Protein AF-A0A3B9YWA9-F1 (afdb_monomer_lite)

Radius of gyration: 19.76 Å; chains: 1; bounding box: 53×54×50 Å

pLDDT: mean 90.51, std 12.27, range [41.5, 98.56]

Foldseek 3Di:
DDQWPVRFDFAQDCFDKDFDADPVRHTPDIDGDHHRWGAPDDPPDDDDPPDDGTDDDPFWDFDFFQFWAWKAWFLADYPQQWDWDQDPVVRDIWIFGAPNCVPPVRVPGFTKIFGAHPVRHFDADPVRHTSIGTDDGGWTAPDDHGDTIGGSDTGTIHGDPVNVVVVPPPDDDDDD

Sequence (176 aa):
IVRDSTGALRVMGRNAQVLIVDANGQERASFKLPFGGALKYDEGEAVKRGERLVEWDPYTLPILTEKAGMVRFEGLVEGVSLKEVTDEATGISSKTVVDWRANPRGTDLRPAISLTDDKGATLKFANKQDARYLLPVDAILSVEEGQQVREGDILARIPTEGAKTRDITGGLPRVA

Secondary structure (DSSP, 8-state):
-EE-TTS-EE---TT-EEEEE-TTS-EEEEEEPPTT-EESS-TT----TT---EE--TTEEEEE-SS-EEEEEES--BTTTEEEEE-TTT--EEEEE--GGGSTTTTT---EEEEE-TTSPBPB-TTS-BSEEE--TTPEE-S-TT-EE-TT-EEEEEEPHHHHHTTSSS-PPPP-

Structure (mmCIF, N/CA/C/O backbone):
data_AF-A0A3B9YWA9-F1
#
_entry.id   AF-A0A3B9YWA9-F1
#
loop_
_atom_site.group_PDB
_atom_site.id
_atom_site.type_symbol
_atom_site.label_atom_id
_atom_site.label_alt_id
_atom_site.label_comp_id
_atom_site.label_asym_id
_atom_site.label_entity_id
_atom_site.label_seq_id
_atom_site.pdbx_PDB_ins_code
_atom_site.Cartn_x
_atom_site.Cartn_y
_atom_site.Cartn_z
_atom_site.occupancy
_atom_site.B_iso_or_equiv
_atom_site.auth_seq_id
_atom_site.auth_comp_id
_atom_site.auth_asym_id
_atom_site.auth_atom_id
_atom_site.pdbx_PDB_model_num
ATOM 1 N N . ILE A 1 1 ? -9.185 7.788 7.311 1.00 90.94 1 ILE A N 1
ATOM 2 C CA . ILE A 1 1 ? -9.616 6.388 7.081 1.00 90.94 1 ILE A CA 1
ATOM 3 C C . ILE A 1 1 ? -10.478 6.415 5.832 1.00 90.94 1 ILE A C 1
ATOM 5 O O . ILE A 1 1 ? -11.205 7.387 5.670 1.00 90.94 1 ILE A O 1
ATOM 9 N N . VAL A 1 2 ? -10.342 5.443 4.936 1.00 94.62 2 VAL A N 1
ATOM 10 C CA . VAL A 1 2 ? -11.113 5.369 3.678 1.00 94.62 2 VAL A CA 1
ATOM 11 C C . VAL A 1 2 ? -11.618 3.945 3.473 1.00 94.62 2 VAL A C 1
ATOM 13 O O . VAL A 1 2 ? -11.062 3.030 4.074 1.00 94.62 2 VAL A O 1
ATOM 16 N N . ARG A 1 3 ? -12.655 3.738 2.658 1.00 95.06 3 ARG A N 1
ATOM 17 C CA . ARG A 1 3 ? -13.085 2.389 2.264 1.00 95.06 3 ARG A CA 1
ATOM 18 C C . ARG A 1 3 ? -12.407 1.996 0.963 1.00 95.06 3 ARG A C 1
ATOM 20 O O . ARG A 1 3 ? -12.561 2.704 -0.027 1.00 95.06 3 ARG A O 1
ATOM 27 N N . ASP A 1 4 ? -11.697 0.876 0.995 1.00 94.00 4 ASP A N 1
ATOM 28 C CA . ASP A 1 4 ? -11.053 0.315 -0.189 1.00 94.00 4 ASP A CA 1
ATOM 29 C C . ASP A 1 4 ? -12.073 -0.345 -1.140 1.00 94.00 4 ASP A C 1
ATOM 31 O O . ASP A 1 4 ? -13.279 -0.392 -0.867 1.00 94.00 4 ASP A O 1
ATOM 35 N N . SER A 1 5 ? -11.603 -0.861 -2.275 1.00 93.75 5 SER A N 1
ATOM 36 C CA . SER A 1 5 ? -12.448 -1.541 -3.270 1.00 93.75 5 SER A CA 1
ATOM 37 C C . SER A 1 5 ? -13.155 -2.795 -2.740 1.00 93.75 5 SER A C 1
ATOM 39 O O . SER A 1 5 ? -14.201 -3.169 -3.271 1.00 93.75 5 SER A O 1
ATOM 41 N N . THR A 1 6 ? -12.642 -3.405 -1.668 1.00 91.88 6 THR A N 1
ATOM 42 C CA . THR A 1 6 ? -13.247 -4.562 -0.987 1.00 91.88 6 THR A CA 1
ATOM 43 C C . THR A 1 6 ? -14.270 -4.160 0.081 1.00 91.88 6 THR A C 1
ATOM 45 O O . THR A 1 6 ? -14.954 -5.015 0.640 1.00 91.88 6 THR A O 1
ATOM 48 N N . GLY A 1 7 ? -14.397 -2.858 0.363 1.00 91.81 7 GLY A N 1
ATOM 49 C CA . GLY A 1 7 ? -15.274 -2.299 1.391 1.00 91.81 7 GLY A CA 1
ATOM 50 C C . GLY A 1 7 ? -14.642 -2.208 2.785 1.00 91.81 7 GLY A C 1
ATOM 51 O O . GLY A 1 7 ? -15.303 -1.730 3.715 1.00 91.81 7 GLY A O 1
ATOM 52 N N . ALA A 1 8 ? -13.378 -2.616 2.942 1.00 92.56 8 ALA A N 1
ATOM 53 C CA . ALA A 1 8 ? -12.666 -2.572 4.214 1.00 92.56 8 ALA A CA 1
ATOM 54 C C . ALA A 1 8 ? -12.226 -1.142 4.561 1.00 92.56 8 ALA A C 1
ATOM 56 O O . ALA A 1 8 ? -11.769 -0.385 3.703 1.00 92.56 8 ALA A O 1
ATOM 57 N N . LEU A 1 9 ? -12.325 -0.773 5.842 1.00 95.31 9 LEU A N 1
ATOM 58 C CA . LEU A 1 9 ? -11.881 0.529 6.343 1.00 95.31 9 LEU A CA 1
ATOM 59 C C . LEU A 1 9 ? -10.358 0.544 6.498 1.00 95.31 9 LEU A C 1
ATOM 61 O O . LEU A 1 9 ? -9.807 -0.083 7.398 1.00 95.31 9 LEU A O 1
ATOM 65 N N . ARG A 1 10 ? -9.663 1.285 5.637 1.00 96.31 10 ARG A N 1
ATOM 66 C CA . ARG A 1 10 ? -8.203 1.387 5.614 1.00 96.31 10 ARG A CA 1
ATOM 67 C C . ARG A 1 10 ? -7.691 2.616 6.340 1.00 96.31 10 ARG A C 1
ATOM 69 O O . ARG A 1 10 ? -8.118 3.757 6.117 1.00 96.31 10 ARG A O 1
ATOM 76 N N . VAL A 1 11 ? -6.709 2.381 7.201 1.00 96.12 11 VAL A N 1
ATOM 77 C CA . VAL A 1 11 ? -6.004 3.424 7.942 1.00 96.12 11 VAL A CA 1
ATOM 78 C C . VAL A 1 11 ? -4.955 4.083 7.042 1.00 96.12 11 VAL A C 1
ATOM 80 O O . VAL A 1 11 ? -3.859 3.568 6.860 1.00 96.12 11 VAL A O 1
ATOM 83 N N . MET A 1 12 ? -5.282 5.258 6.504 1.00 94.56 12 MET A N 1
ATOM 84 C CA . MET A 1 12 ? -4.374 6.051 5.653 1.00 94.56 12 MET A CA 1
ATOM 85 C C . MET A 1 12 ? -3.454 6.996 6.444 1.00 94.56 12 MET A C 1
ATOM 87 O O . MET A 1 12 ? -2.495 7.540 5.909 1.00 94.56 12 MET A O 1
ATOM 91 N N . GLY A 1 13 ? -3.740 7.228 7.728 1.00 91.50 13 GLY A N 1
ATOM 92 C CA . GLY A 1 13 ? -2.955 8.129 8.574 1.00 91.50 13 GLY A CA 1
ATOM 93 C C . GLY A 1 13 ? -1.840 7.391 9.311 1.00 91.50 13 GLY A C 1
ATOM 94 O O . GLY A 1 13 ? -2.089 6.351 9.910 1.00 91.50 13 GLY A O 1
ATOM 95 N N . ARG A 1 14 ? -0.625 7.953 9.338 1.00 87.19 14 ARG A N 1
ATOM 96 C CA . ARG A 1 14 ? 0.518 7.366 10.073 1.00 87.19 14 ARG A CA 1
ATOM 97 C C . ARG A 1 14 ? 0.440 7.531 11.596 1.00 87.19 14 ARG A C 1
ATOM 99 O O . ARG A 1 14 ? 1.094 6.788 12.314 1.00 87.19 14 ARG A O 1
ATOM 106 N N . ASN A 1 15 ? -0.365 8.481 12.072 1.00 90.56 15 ASN A N 1
ATOM 107 C CA . ASN A 1 15 ? -0.565 8.784 13.494 1.00 90.56 15 ASN A CA 1
ATOM 108 C C . ASN A 1 15 ? -2.032 8.599 13.917 1.00 90.56 15 ASN A C 1
ATOM 110 O O . ASN A 1 15 ? -2.508 9.277 14.824 1.00 90.56 15 ASN A O 1
ATOM 114 N N . ALA A 1 16 ? -2.775 7.740 13.216 1.00 92.88 16 ALA A N 1
ATOM 115 C CA . ALA A 1 16 ? -4.165 7.474 13.556 1.00 92.88 16 ALA A CA 1
ATOM 116 C C . ALA A 1 16 ? -4.263 6.71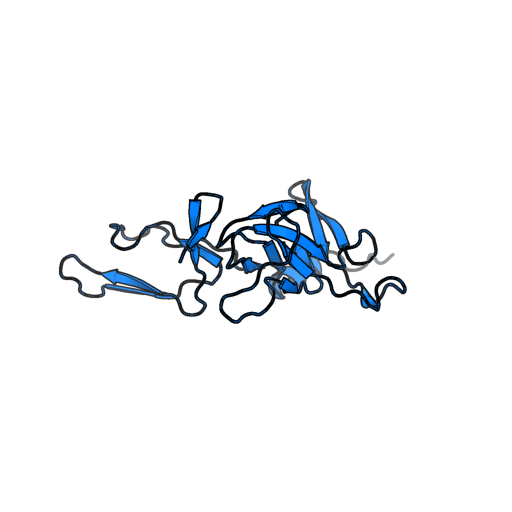0 14.887 1.00 92.88 16 ALA A C 1
ATOM 118 O O . ALA A 1 16 ? -3.392 5.906 15.225 1.00 92.88 16 ALA A O 1
ATOM 119 N N . GLN A 1 17 ? -5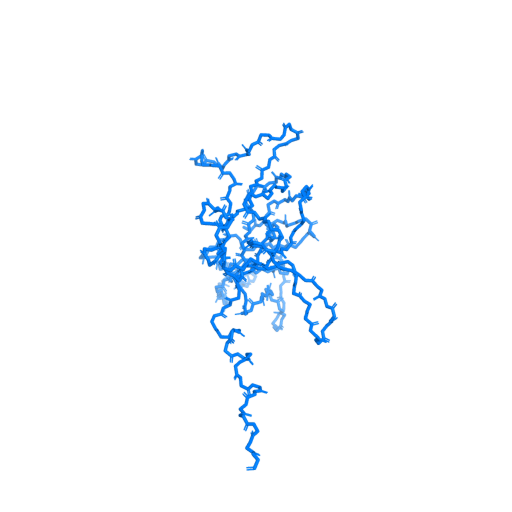.339 6.948 15.629 1.00 93.75 17 GLN A N 1
ATOM 120 C CA . GLN A 1 17 ? -5.649 6.252 16.874 1.00 93.75 17 GLN A CA 1
ATOM 121 C C . GLN A 1 17 ? -7.147 5.969 16.947 1.00 93.75 17 GLN A C 1
ATOM 123 O O . GLN A 1 17 ? -7.937 6.704 16.356 1.00 93.75 17 GLN A O 1
ATOM 128 N N . VAL A 1 18 ? -7.518 4.918 17.670 1.00 93.44 18 VAL A N 1
ATOM 129 C CA . VAL A 1 18 ? -8.902 4.629 18.049 1.00 93.44 18 VAL A CA 1
ATOM 130 C C . VAL A 1 18 ? -9.057 4.891 19.539 1.00 93.44 18 VAL A C 1
ATOM 132 O O . VAL A 1 18 ? -8.225 4.448 20.333 1.00 93.44 18 VAL A O 1
ATOM 135 N N . LEU A 1 19 ? -10.112 5.615 19.906 1.00 94.69 19 LEU A N 1
ATOM 136 C CA . LEU A 1 19 ? -10.497 5.839 21.292 1.00 94.69 19 LEU A CA 1
ATOM 137 C C . LEU A 1 19 ? -11.734 5.001 21.587 1.00 94.69 19 LEU A C 1
ATOM 139 O O . LEU A 1 19 ? -12.694 5.003 20.823 1.00 94.69 19 LEU A O 1
ATOM 143 N N . ILE A 1 20 ? -11.713 4.298 22.712 1.00 94.31 20 ILE A N 1
ATOM 144 C CA . ILE A 1 20 ? -12.897 3.650 23.263 1.00 94.31 20 ILE A CA 1
ATOM 145 C C . ILE A 1 20 ? -13.436 4.580 24.334 1.00 94.31 20 ILE A C 1
ATOM 147 O O . ILE A 1 20 ? -12.735 4.863 25.305 1.00 94.31 20 ILE A O 1
ATOM 151 N N . VAL A 1 21 ? -14.675 5.026 24.172 1.00 95.38 21 VAL A N 1
ATOM 152 C CA .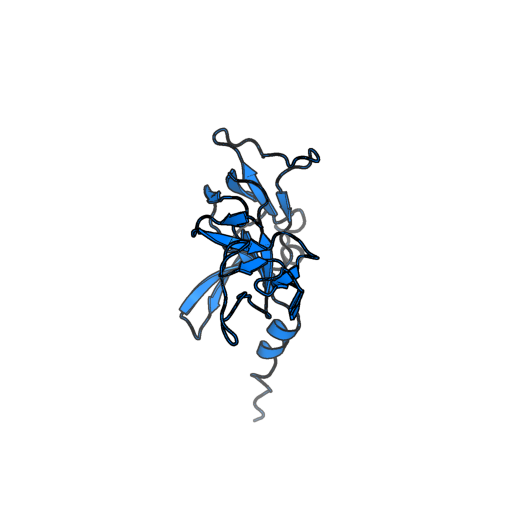 VAL A 1 21 ? -15.372 5.875 25.141 1.00 95.38 21 VAL A CA 1
ATOM 153 C C . VAL A 1 21 ? -16.534 5.118 25.776 1.00 95.38 21 VAL A C 1
ATOM 155 O O . VAL A 1 21 ? -17.063 4.173 25.190 1.00 95.38 21 VAL A O 1
ATOM 158 N N . ASP A 1 22 ? -16.911 5.494 26.994 1.00 93.06 22 ASP A N 1
ATOM 159 C CA . ASP A 1 22 ? -18.152 5.014 27.603 1.00 93.06 22 ASP A CA 1
ATOM 160 C C . ASP A 1 22 ? -19.373 5.844 27.169 1.00 93.06 22 ASP A C 1
ATOM 162 O O . ASP A 1 22 ? -19.270 6.784 26.381 1.00 93.06 22 ASP A O 1
ATOM 166 N N . ALA A 1 23 ? -20.550 5.496 27.695 1.00 91.19 23 ALA A N 1
ATOM 167 C CA . ALA A 1 23 ? -21.808 6.171 27.372 1.00 91.19 23 ALA A CA 1
ATOM 168 C C . ALA A 1 23 ? -21.833 7.666 27.753 1.00 91.19 23 ALA A C 1
ATOM 170 O O . ALA A 1 23 ? -22.653 8.410 27.223 1.00 91.19 23 ALA A O 1
ATOM 171 N N . ASN A 1 24 ? -20.943 8.108 28.647 1.00 93.56 24 ASN A N 1
ATOM 172 C CA . ASN A 1 24 ? -20.808 9.508 29.044 1.00 93.56 24 ASN A CA 1
ATOM 173 C C . ASN A 1 24 ? -19.732 10.241 28.220 1.00 93.56 24 ASN A C 1
ATOM 175 O O . ASN A 1 24 ? -19.443 11.405 28.492 1.00 93.56 24 ASN A O 1
ATOM 179 N N . GLY A 1 25 ? -19.119 9.571 27.236 1.00 90.31 25 GLY A N 1
ATOM 180 C CA . GLY A 1 25 ? -18.033 10.110 26.421 1.00 90.31 25 GLY A CA 1
ATOM 181 C C . GLY A 1 25 ? -16.669 10.101 27.115 1.00 90.31 25 GLY A C 1
ATOM 182 O O . GLY A 1 25 ? -15.730 10.709 26.602 1.00 90.31 25 GLY A O 1
ATOM 183 N N . GLN A 1 26 ? -16.525 9.435 28.267 1.00 94.81 26 GLN A N 1
ATOM 184 C CA . GLN A 1 26 ? -15.243 9.366 28.964 1.00 94.81 26 GLN A CA 1
ATOM 185 C C . GLN A 1 26 ? -14.338 8.314 28.315 1.00 94.81 26 GLN A C 1
ATOM 187 O O . GLN A 1 26 ? -14.754 7.176 28.091 1.00 94.81 26 GLN A O 1
ATOM 192 N N . GLU A 1 27 ? -13.085 8.681 28.033 1.00 94.62 27 GLU A N 1
ATOM 193 C CA . GLU A 1 27 ? -12.097 7.764 27.463 1.00 94.62 27 GLU A CA 1
ATOM 194 C C . GLU A 1 27 ? -11.815 6.597 28.419 1.00 94.62 27 GLU A C 1
ATOM 196 O O . GLU A 1 27 ? -11.484 6.768 29.594 1.00 94.62 27 GLU A O 1
ATOM 201 N N . ARG A 1 28 ? -11.941 5.386 27.886 1.00 94.00 28 ARG A N 1
ATOM 202 C CA . ARG A 1 28 ? -11.660 4.118 28.562 1.00 94.00 28 ARG A CA 1
ATOM 203 C C . ARG A 1 28 ? -10.325 3.533 28.130 1.00 94.00 28 ARG A C 1
ATOM 205 O O . ARG A 1 28 ? -9.669 2.874 28.933 1.00 94.00 28 ARG A O 1
ATOM 212 N N . ALA A 1 29 ? -9.963 3.720 26.865 1.00 92.56 29 ALA A N 1
ATOM 213 C CA . ALA A 1 29 ? -8.704 3.274 26.291 1.00 92.56 29 ALA A CA 1
ATOM 214 C C . ALA A 1 29 ? -8.424 4.010 24.978 1.00 92.56 29 ALA A C 1
ATOM 216 O O . ALA A 1 29 ? -9.353 4.402 24.272 1.00 92.56 29 ALA A O 1
ATOM 217 N N . SER A 1 30 ? -7.147 4.089 24.612 1.00 93.94 30 SER A N 1
ATOM 218 C CA . SER A 1 30 ? -6.696 4.574 23.312 1.00 93.94 30 SER A CA 1
ATOM 219 C C . SER A 1 30 ? -5.633 3.638 22.747 1.00 93.94 30 SER A C 1
ATOM 221 O O . SER A 1 30 ? -4.743 3.175 23.468 1.00 93.94 30 SER A O 1
ATOM 223 N N . PHE A 1 31 ? -5.732 3.343 21.452 1.00 93.88 31 PHE A N 1
ATOM 224 C CA . PHE A 1 31 ? -4.788 2.490 20.738 1.00 93.88 31 PHE A CA 1
ATOM 225 C C . PHE A 1 31 ? -4.338 3.163 19.448 1.00 93.88 31 PHE A C 1
ATOM 227 O O . PHE A 1 31 ? -5.155 3.646 18.666 1.00 93.88 31 PHE A O 1
ATOM 234 N N . LYS A 1 32 ? -3.029 3.147 19.185 1.00 94.50 32 LYS A N 1
ATOM 235 C CA . LYS A 1 32 ? -2.493 3.581 17.891 1.00 94.50 32 LYS A CA 1
ATOM 236 C C . LYS A 1 32 ? -2.890 2.589 16.804 1.00 94.50 32 LYS A C 1
ATOM 238 O O . LYS A 1 32 ? -2.784 1.379 16.996 1.00 94.50 32 LYS A O 1
ATOM 243 N N . LEU A 1 33 ? -3.302 3.115 15.658 1.00 94.38 33 LEU A N 1
ATOM 244 C CA . LEU A 1 33 ? -3.668 2.323 14.496 1.00 94.38 33 LEU A CA 1
ATOM 245 C C . LEU A 1 33 ? -2.476 2.214 13.533 1.00 94.38 33 LEU A C 1
ATOM 247 O O . LEU A 1 33 ? -1.882 3.237 13.179 1.00 94.38 33 LEU A O 1
ATOM 251 N N . PRO A 1 34 ? -2.123 0.999 13.082 1.00 94.06 34 PRO A N 1
ATOM 252 C CA . PRO A 1 34 ? -1.075 0.809 12.090 1.00 94.06 34 PRO A CA 1
ATOM 253 C C . PRO A 1 34 ? -1.532 1.315 10.717 1.00 94.06 34 PRO A C 1
ATOM 255 O O . PRO A 1 34 ? -2.678 1.114 10.311 1.00 94.06 34 PRO A O 1
ATOM 258 N N . PHE A 1 35 ? -0.617 1.942 9.978 1.00 94.25 35 PHE A N 1
ATOM 259 C CA . PHE A 1 35 ? -0.862 2.361 8.598 1.00 94.25 35 PHE A CA 1
ATOM 260 C C . PHE A 1 35 ? -1.190 1.151 7.709 1.00 94.25 35 PHE A C 1
ATOM 262 O O . PHE A 1 35 ? -0.501 0.134 7.752 1.00 94.25 35 PHE A O 1
ATOM 269 N N . GLY A 1 36 ? -2.258 1.263 6.919 1.00 94.12 36 GLY A N 1
ATOM 270 C CA . GLY A 1 36 ? -2.806 0.186 6.091 1.00 94.12 36 GLY A CA 1
ATOM 271 C C . GLY A 1 36 ? -3.579 -0.896 6.845 1.00 94.12 36 GLY A C 1
ATOM 272 O O . GLY A 1 36 ? -4.104 -1.815 6.212 1.00 94.12 36 GLY A O 1
ATOM 273 N N . GLY A 1 37 ? -3.711 -0.772 8.171 1.00 95.12 37 GLY A N 1
ATOM 274 C CA . GLY A 1 37 ? -4.591 -1.629 8.956 1.00 95.12 37 GLY A CA 1
ATOM 275 C C . GLY A 1 37 ? -6.042 -1.551 8.471 1.00 95.12 37 GLY A C 1
ATOM 276 O O . GLY A 1 37 ? -6.516 -0.487 8.062 1.00 95.12 37 GLY A O 1
ATOM 277 N N . ALA A 1 38 ? -6.732 -2.688 8.510 1.00 95.31 38 ALA A N 1
ATOM 278 C CA . ALA A 1 38 ? -8.158 -2.831 8.258 1.00 95.31 38 ALA A CA 1
ATOM 279 C C . ALA A 1 38 ? -8.929 -2.694 9.575 1.00 95.31 38 ALA A C 1
ATOM 281 O O . ALA A 1 38 ? -8.924 -3.609 10.402 1.00 95.31 38 ALA A O 1
ATOM 282 N N . LEU A 1 39 ? -9.574 -1.549 9.777 1.00 95.06 39 LEU A N 1
ATOM 283 C CA . LEU A 1 39 ? -10.473 -1.315 10.900 1.00 95.06 39 LEU A CA 1
ATOM 284 C C . LEU A 1 39 ? -11.774 -2.104 10.688 1.00 95.06 39 LEU A C 1
ATOM 286 O O . LEU A 1 39 ? -12.264 -2.225 9.564 1.00 95.06 39 LEU A O 1
ATOM 290 N N . LYS A 1 40 ? -12.311 -2.676 11.766 1.00 94.25 40 LYS A N 1
ATOM 291 C CA . LYS A 1 40 ? -13.508 -3.530 11.727 1.00 94.25 40 LYS A CA 1
ATOM 292 C C . LYS A 1 40 ? -14.813 -2.796 12.007 1.00 94.25 40 LYS A C 1
ATOM 294 O O . LYS A 1 40 ? -15.860 -3.339 11.686 1.00 94.25 40 LYS A O 1
ATOM 299 N N . TYR A 1 41 ? -14.722 -1.597 12.565 1.00 93.81 41 TYR A N 1
ATOM 300 C CA . TYR A 1 41 ? -15.852 -0.821 13.058 1.00 93.81 41 TYR A CA 1
ATOM 301 C C . TYR A 1 41 ? -15.813 0.584 12.472 1.00 93.81 41 TYR A C 1
ATOM 303 O O . TYR A 1 41 ? -14.728 1.146 12.286 1.00 93.81 41 TYR A O 1
ATOM 311 N N . ASP A 1 42 ? -16.984 1.142 12.194 1.00 93.12 42 ASP A N 1
ATOM 312 C CA . ASP A 1 42 ? -17.114 2.554 11.846 1.00 93.12 42 ASP A CA 1
ATOM 313 C C . ASP A 1 42 ? -17.015 3.447 13.096 1.00 93.12 42 ASP A C 1
ATOM 315 O O . ASP A 1 42 ? -17.124 2.998 14.240 1.00 93.12 42 ASP A O 1
ATOM 319 N N . GLU A 1 43 ? -16.793 4.744 12.879 1.00 91.62 43 GLU A N 1
ATOM 320 C CA . GLU A 1 43 ? -16.777 5.727 13.965 1.00 91.62 43 GLU A CA 1
ATOM 321 C C . GLU A 1 43 ? -18.122 5.732 14.710 1.00 91.62 43 GLU A C 1
ATOM 323 O O . GLU A 1 43 ? -19.187 5.823 14.096 1.00 91.62 43 GLU A O 1
ATOM 328 N N . GLY A 1 44 ? -18.067 5.663 16.042 1.00 92.50 44 GLY A N 1
ATOM 329 C CA . GLY A 1 44 ? -19.250 5.664 16.908 1.00 92.50 44 GLY A CA 1
ATOM 330 C C . GLY A 1 44 ? -19.949 4.309 17.057 1.00 92.50 44 GLY A C 1
ATOM 331 O O . GLY A 1 44 ? -20.941 4.220 17.782 1.00 92.50 44 GLY A O 1
ATOM 332 N N . GLU A 1 45 ? -19.452 3.251 16.417 1.00 94.25 45 GLU A N 1
ATOM 333 C CA . GLU A 1 45 ? -20.007 1.912 16.585 1.00 94.25 45 GLU A CA 1
ATOM 334 C C . GLU A 1 45 ? -19.681 1.335 17.974 1.00 94.25 45 GLU A C 1
ATOM 336 O O . GLU A 1 45 ? -18.598 1.530 18.533 1.00 94.25 45 GLU A O 1
ATOM 341 N N . ALA A 1 46 ? -20.645 0.620 18.556 1.00 93.25 46 ALA A N 1
ATOM 342 C CA . ALA A 1 46 ? -20.474 0.000 19.861 1.00 93.25 46 ALA A CA 1
ATOM 343 C C . ALA A 1 46 ? -19.595 -1.253 19.757 1.00 93.25 46 ALA A C 1
ATOM 345 O O . ALA A 1 46 ? -19.874 -2.148 18.965 1.00 93.25 46 ALA A O 1
ATOM 346 N N . VAL A 1 47 ? -18.591 -1.352 20.628 1.00 93.50 47 VAL A N 1
ATOM 347 C CA . VAL A 1 47 ? -17.672 -2.497 20.695 1.00 93.50 47 VAL A CA 1
ATOM 348 C C . VAL A 1 47 ? -17.708 -3.156 22.068 1.00 93.50 47 VAL A C 1
ATOM 350 O O . VAL A 1 47 ? -17.939 -2.507 23.093 1.00 93.50 47 VAL A O 1
ATOM 353 N N . LYS A 1 48 ? -17.444 -4.461 22.115 1.00 92.38 48 LYS A N 1
ATOM 354 C CA . LYS A 1 48 ? -17.314 -5.225 23.359 1.00 92.38 48 LYS A CA 1
ATOM 355 C C . LYS A 1 48 ? -15.851 -5.467 23.694 1.00 92.38 48 LYS A C 1
ATOM 357 O O . LYS A 1 48 ? -14.968 -5.558 22.841 1.00 92.38 48 LYS A O 1
ATOM 362 N N . ARG A 1 49 ? -15.583 -5.638 24.988 1.00 89.81 49 ARG A N 1
ATOM 363 C CA . ARG A 1 49 ? -14.247 -6.011 25.456 1.00 89.81 49 ARG A CA 1
ATOM 364 C C . ARG A 1 49 ? -13.826 -7.346 24.831 1.00 89.81 49 ARG A C 1
ATOM 366 O O . ARG A 1 49 ? -14.539 -8.335 24.956 1.00 89.81 49 ARG A O 1
ATOM 373 N N . GLY A 1 50 ? -12.632 -7.365 24.242 1.00 90.12 50 GLY A N 1
ATOM 374 C CA . GLY A 1 50 ? -12.044 -8.553 23.617 1.00 90.12 50 GLY A CA 1
ATOM 375 C C . GLY A 1 50 ? -12.283 -8.658 22.111 1.00 90.12 50 GLY A C 1
ATOM 376 O O . GLY A 1 50 ? -11.688 -9.524 21.476 1.00 90.12 50 GLY A O 1
ATOM 377 N N . GLU A 1 51 ? -13.096 -7.778 21.524 1.00 93.25 51 GLU A N 1
ATOM 378 C CA . GLU A 1 51 ? -13.276 -7.735 20.075 1.00 93.25 51 GLU A CA 1
ATOM 379 C C . GLU A 1 51 ? -12.049 -7.152 19.367 1.00 93.25 51 GLU A C 1
ATOM 381 O O . GLU A 1 51 ? -11.342 -6.276 19.876 1.00 93.25 51 GLU A O 1
ATOM 386 N N . ARG A 1 52 ? -11.787 -7.660 18.162 1.00 93.75 52 ARG A N 1
ATOM 387 C CA . ARG A 1 52 ? -10.674 -7.203 17.335 1.00 93.75 52 ARG A CA 1
ATOM 388 C C . ARG A 1 52 ? -11.063 -5.916 16.620 1.00 93.75 52 ARG A C 1
ATOM 390 O O . ARG A 1 52 ? -11.917 -5.939 15.744 1.00 93.75 52 ARG A O 1
ATOM 397 N N . LEU A 1 53 ? -10.402 -4.816 16.968 1.00 93.88 53 LEU A N 1
ATOM 398 C CA . LEU A 1 53 ? -10.686 -3.500 16.387 1.00 93.88 53 LEU A CA 1
ATOM 399 C C . LEU A 1 53 ? -10.045 -3.314 15.010 1.00 93.88 53 LEU A C 1
ATOM 401 O O . LEU A 1 53 ? -10.657 -2.738 14.116 1.00 93.88 53 LEU A O 1
ATOM 405 N N . VAL A 1 54 ? -8.817 -3.804 14.835 1.00 95.00 54 VAL A N 1
ATOM 406 C CA . VAL A 1 54 ? -8.019 -3.621 13.619 1.00 95.00 54 VAL A CA 1
ATOM 407 C C . VAL A 1 54 ? -7.239 -4.890 13.288 1.00 95.00 54 VAL A C 1
ATOM 409 O O . VAL A 1 54 ? -6.762 -5.592 14.180 1.00 95.00 54 VAL A O 1
ATOM 412 N N . GLU A 1 55 ? -7.105 -5.177 11.998 1.00 94.31 55 GLU A N 1
ATOM 413 C CA . GLU A 1 55 ? -6.257 -6.236 11.449 1.00 94.31 55 GLU A CA 1
ATOM 414 C C . GLU A 1 55 ? -5.159 -5.637 10.582 1.00 94.31 55 GLU A C 1
ATOM 416 O O . GLU A 1 55 ? -5.408 -4.733 9.790 1.00 94.31 55 GLU A O 1
ATOM 421 N N . TRP A 1 56 ? -3.939 -6.145 10.704 1.00 93.62 56 TRP A N 1
ATOM 422 C CA . TRP A 1 56 ? -2.833 -5.754 9.839 1.00 93.62 56 TRP A CA 1
ATOM 423 C C . TRP A 1 56 ? -1.819 -6.891 9.731 1.00 93.62 56 TRP A C 1
ATOM 425 O O . TRP A 1 56 ? -1.799 -7.796 10.566 1.00 93.62 56 TRP A O 1
ATOM 435 N N . ASP A 1 57 ? -0.977 -6.822 8.704 1.00 90.56 57 ASP A N 1
ATOM 436 C CA . ASP A 1 57 ? 0.161 -7.719 8.536 1.00 90.56 57 ASP A CA 1
ATOM 437 C C . ASP A 1 57 ? 1.411 -7.089 9.181 1.00 90.56 57 ASP A C 1
ATOM 439 O O . ASP A 1 57 ? 1.828 -6.010 8.757 1.00 90.56 57 ASP A O 1
ATOM 443 N N . PRO A 1 58 ? 2.016 -7.701 10.217 1.00 90.75 58 PRO A N 1
ATOM 444 C CA . PRO A 1 58 ? 3.223 -7.169 10.849 1.00 90.75 58 PRO A CA 1
ATOM 445 C C . PRO A 1 58 ? 4.502 -7.425 10.033 1.00 90.75 58 PRO A C 1
ATOM 447 O O . PRO A 1 58 ? 5.556 -6.874 10.359 1.00 90.75 58 PRO A O 1
ATOM 450 N N . TYR A 1 59 ? 4.440 -8.267 9.001 1.00 90.88 59 TYR A N 1
ATOM 451 C CA . TYR A 1 59 ? 5.590 -8.674 8.194 1.00 90.88 59 TYR A CA 1
ATOM 452 C C . TYR A 1 59 ? 5.726 -7.881 6.900 1.00 90.88 59 TYR A C 1
ATOM 454 O O . TYR A 1 59 ? 6.755 -7.990 6.230 1.00 90.88 59 TYR A O 1
ATOM 462 N N . THR A 1 60 ? 4.741 -7.049 6.564 1.00 92.94 60 THR A N 1
ATOM 463 C CA . THR A 1 60 ? 4.795 -6.200 5.379 1.00 92.94 60 THR A CA 1
ATOM 464 C C . THR A 1 60 ? 4.389 -4.760 5.671 1.00 92.94 60 THR A C 1
ATOM 466 O O . THR A 1 60 ? 3.569 -4.467 6.537 1.00 92.94 60 THR A O 1
ATOM 469 N N . LEU A 1 61 ? 4.980 -3.833 4.922 1.00 94.00 61 LEU A N 1
ATOM 470 C CA . LEU A 1 61 ? 4.570 -2.437 4.868 1.00 94.00 61 LEU A CA 1
ATOM 471 C C . LEU A 1 61 ? 3.773 -2.215 3.576 1.00 94.00 61 LEU A C 1
ATOM 473 O O . LEU A 1 61 ? 4.332 -2.389 2.489 1.00 94.00 61 LEU A O 1
ATOM 477 N N . PRO A 1 62 ? 2.487 -1.840 3.650 1.00 95.81 62 PRO A N 1
ATOM 478 C CA . PRO A 1 62 ? 1.682 -1.632 2.455 1.00 95.81 62 PRO A CA 1
ATOM 479 C C . PRO A 1 62 ? 2.022 -0.302 1.772 1.00 95.81 62 PRO A C 1
ATOM 481 O O . PRO A 1 62 ? 2.260 0.713 2.427 1.00 95.81 62 PRO A O 1
ATOM 484 N N . ILE A 1 63 ? 1.978 -0.294 0.442 1.00 97.06 63 ILE A N 1
ATOM 485 C CA . ILE A 1 63 ? 1.918 0.903 -0.398 1.00 97.06 63 ILE A CA 1
ATOM 486 C C . ILE A 1 63 ? 0.455 1.077 -0.805 1.00 97.06 63 ILE A C 1
ATOM 488 O O . ILE A 1 63 ? -0.062 0.289 -1.592 1.00 97.06 63 ILE A O 1
ATOM 492 N N . LEU A 1 64 ? -0.216 2.080 -0.240 1.00 96.50 64 LEU A N 1
ATOM 493 C CA . LEU A 1 64 ? -1.637 2.359 -0.472 1.00 96.50 64 LEU A CA 1
ATOM 494 C C . LEU A 1 64 ? -1.803 3.484 -1.490 1.00 96.50 64 LEU A C 1
ATOM 496 O O . LEU A 1 64 ? -1.011 4.431 -1.487 1.00 96.50 64 LEU A O 1
ATOM 500 N N . THR A 1 65 ? -2.870 3.436 -2.286 1.00 96.62 65 THR A N 1
ATOM 501 C CA . THR A 1 65 ? -3.252 4.587 -3.105 1.00 96.62 65 THR A CA 1
ATOM 502 C C . THR A 1 65 ? -4.136 5.592 -2.357 1.00 96.62 65 THR A C 1
ATOM 504 O O . THR A 1 65 ? -5.009 5.226 -1.574 1.00 96.62 65 THR A O 1
ATOM 507 N N . GLU A 1 66 ? -3.936 6.881 -2.633 1.00 93.94 66 GLU A N 1
ATOM 508 C CA . GLU A 1 66 ? -4.786 7.994 -2.174 1.00 93.94 66 GLU A CA 1
ATOM 509 C C . GLU A 1 66 ? -5.740 8.491 -3.273 1.00 93.94 66 GLU A C 1
ATOM 511 O O . GLU A 1 66 ? -6.442 9.486 -3.093 1.00 93.94 66 GLU A O 1
ATOM 516 N N . LYS A 1 67 ? -5.735 7.832 -4.437 1.00 95.06 67 LYS A N 1
ATOM 517 C CA . LYS A 1 67 ? -6.562 8.168 -5.596 1.00 95.06 67 LYS A CA 1
ATOM 518 C C . LYS A 1 67 ? -7.176 6.921 -6.214 1.00 95.06 67 LYS A C 1
ATOM 520 O O . LYS A 1 67 ? -6.509 5.897 -6.353 1.00 95.06 67 LYS A O 1
ATOM 525 N N . ALA A 1 68 ? -8.420 7.046 -6.658 1.00 96.44 68 ALA A N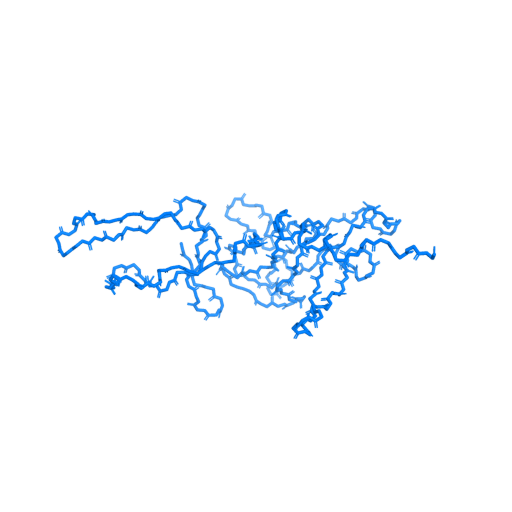 1
ATOM 526 C CA . ALA A 1 68 ? -8.985 6.103 -7.610 1.00 96.44 68 ALA A CA 1
ATOM 527 C C . ALA A 1 68 ? -8.404 6.330 -9.015 1.00 96.44 68 ALA A C 1
ATOM 529 O O . ALA A 1 68 ? -8.133 7.471 -9.394 1.00 96.44 68 ALA A O 1
ATOM 530 N N . GLY A 1 69 ? -8.220 5.259 -9.783 1.00 97.25 69 GLY A N 1
ATOM 531 C CA . GLY A 1 69 ? -7.694 5.325 -11.146 1.00 97.25 69 GLY A CA 1
ATOM 532 C C . GLY A 1 69 ? -7.356 3.954 -11.716 1.00 97.25 69 GLY A C 1
ATOM 533 O O . GLY A 1 69 ? -7.641 2.925 -11.103 1.00 97.25 69 GLY A O 1
ATOM 534 N N . MET A 1 70 ? -6.734 3.948 -12.892 1.00 98.38 70 MET A N 1
ATOM 535 C CA . MET A 1 70 ? -6.245 2.738 -13.547 1.00 98.38 70 MET A CA 1
ATOM 536 C C . MET A 1 70 ? -4.740 2.582 -13.335 1.00 98.38 70 MET A C 1
ATOM 538 O O . MET A 1 70 ? -3.976 3.515 -13.600 1.00 98.38 70 MET A O 1
ATOM 542 N N . VAL A 1 71 ? -4.323 1.408 -12.863 1.00 98.44 71 VAL A N 1
ATOM 543 C CA . VAL A 1 71 ? -2.920 1.045 -12.638 1.00 98.44 71 VAL A CA 1
ATOM 544 C C . VAL A 1 71 ? -2.157 1.017 -13.959 1.00 98.44 71 VAL A C 1
ATOM 546 O O . VAL A 1 71 ? -2.589 0.379 -14.917 1.00 98.44 71 VAL A O 1
ATOM 549 N N . ARG A 1 72 ? -1.002 1.682 -13.978 1.00 98.31 72 ARG A N 1
ATOM 550 C CA . ARG A 1 72 ? 0.007 1.603 -15.032 1.00 98.31 72 ARG A CA 1
ATOM 551 C C . ARG A 1 72 ? 1.368 1.287 -14.427 1.00 98.31 72 ARG A C 1
ATOM 553 O O . ARG A 1 72 ? 1.835 1.958 -13.508 1.00 98.31 72 ARG A O 1
ATOM 560 N N . PHE A 1 73 ? 2.033 0.296 -14.982 1.00 98.06 73 PHE A N 1
ATOM 561 C CA . PHE A 1 73 ? 3.364 -0.138 -14.622 1.00 98.06 73 PHE A CA 1
ATOM 562 C C . PHE A 1 73 ? 4.392 0.684 -15.384 1.00 98.06 73 PHE A C 1
ATOM 564 O O . PHE A 1 73 ? 4.327 0.867 -16.599 1.00 98.06 73 PHE A O 1
ATOM 571 N N . GLU A 1 74 ? 5.395 1.163 -14.661 1.00 97.88 74 GLU A N 1
ATOM 572 C CA . GLU A 1 74 ? 6.491 1.936 -15.221 1.00 97.88 74 GLU A CA 1
ATOM 573 C C . GLU A 1 74 ? 7.807 1.278 -14.839 1.00 97.88 74 GLU A C 1
ATOM 575 O O . GLU A 1 74 ? 8.115 1.115 -13.662 1.00 97.88 74 GLU A O 1
ATOM 580 N N . GLY A 1 75 ? 8.600 0.880 -15.833 1.00 96.00 75 GLY A N 1
ATOM 581 C CA . GLY A 1 75 ? 9.891 0.238 -15.588 1.00 96.00 75 GLY A CA 1
ATOM 582 C C . GLY A 1 75 ? 9.807 -1.106 -14.855 1.00 96.00 75 GLY A C 1
ATOM 583 O O . GLY A 1 75 ? 10.814 -1.542 -14.300 1.00 96.00 75 GLY A O 1
ATOM 584 N N . LEU A 1 76 ? 8.639 -1.757 -14.853 1.00 97.38 76 LEU A N 1
ATOM 585 C CA . LEU A 1 76 ? 8.423 -3.128 -14.388 1.00 97.38 76 LEU A CA 1
ATOM 586 C C . LEU A 1 76 ? 8.438 -4.055 -15.605 1.00 97.38 76 LEU A C 1
ATOM 588 O O . LEU A 1 76 ? 7.501 -4.076 -16.396 1.00 97.38 76 LEU A O 1
ATOM 592 N N . VAL A 1 77 ? 9.542 -4.771 -15.784 1.00 96.31 77 VAL A N 1
ATOM 593 C CA . VAL A 1 77 ? 9.820 -5.610 -16.949 1.00 96.31 77 VAL A CA 1
ATOM 594 C C . VAL A 1 77 ? 10.172 -7.002 -16.447 1.00 96.31 77 VAL A C 1
ATOM 596 O O . VAL A 1 77 ? 11.128 -7.168 -15.683 1.00 96.31 77 VAL A O 1
ATOM 599 N N . GLU A 1 78 ? 9.405 -8.000 -16.874 1.00 95.25 78 GLU A N 1
ATOM 600 C CA . GLU A 1 78 ? 9.626 -9.397 -16.501 1.00 95.25 78 GLU A CA 1
ATOM 601 C C . GLU A 1 78 ? 11.039 -9.865 -16.869 1.00 95.25 78 GLU A C 1
ATOM 603 O O . GLU A 1 78 ? 11.567 -9.568 -17.944 1.00 95.25 78 GLU A O 1
ATOM 608 N N . GLY A 1 79 ? 11.689 -10.554 -15.932 1.00 93.44 79 GLY A N 1
ATOM 609 C CA . GLY A 1 79 ? 13.069 -11.024 -16.063 1.00 93.44 79 GLY A CA 1
ATOM 610 C C . GLY A 1 79 ? 14.142 -9.932 -15.949 1.00 93.44 79 GLY A C 1
ATOM 611 O O . GLY A 1 79 ? 15.329 -10.254 -15.981 1.00 93.44 79 GLY A O 1
ATOM 612 N N . VAL A 1 80 ? 13.763 -8.655 -15.806 1.00 96.31 80 VAL A N 1
ATOM 613 C CA . VAL A 1 80 ? 14.705 -7.533 -15.635 1.00 96.31 80 VAL A CA 1
ATOM 614 C C . VAL A 1 80 ? 14.503 -6.843 -14.291 1.00 96.31 80 VAL A C 1
ATOM 616 O O . VAL A 1 80 ? 15.427 -6.801 -13.488 1.00 96.31 80 VAL A O 1
ATOM 619 N N . SER A 1 81 ? 13.309 -6.313 -14.043 1.00 96.75 81 SER A N 1
ATOM 620 C CA . SER A 1 81 ? 12.940 -5.633 -12.794 1.00 96.75 81 SER A CA 1
ATOM 621 C C . SER A 1 81 ? 11.768 -6.294 -12.077 1.00 96.75 81 SER A C 1
ATOM 623 O O . SER A 1 81 ? 11.451 -5.903 -10.958 1.00 96.75 81 SER A O 1
ATOM 625 N N . LEU A 1 82 ? 11.157 -7.315 -12.683 1.00 96.81 82 LEU A N 1
ATOM 626 C CA . LEU A 1 82 ? 10.069 -8.088 -12.102 1.00 96.81 82 LEU A CA 1
ATOM 627 C C . LEU A 1 82 ? 10.321 -9.588 -12.253 1.00 96.81 82 LEU A C 1
ATOM 629 O O . LEU A 1 82 ? 10.797 -10.046 -13.295 1.00 96.81 82 LEU A O 1
ATOM 633 N N . LYS A 1 83 ? 9.978 -10.357 -11.224 1.00 95.44 83 LYS A N 1
ATOM 634 C CA . LYS A 1 83 ? 10.023 -11.818 -11.231 1.00 95.44 83 LYS A CA 1
ATOM 635 C C . LYS A 1 83 ? 8.757 -12.372 -10.595 1.00 95.44 83 LYS A C 1
ATOM 637 O O . LYS A 1 83 ? 8.293 -11.845 -9.590 1.00 95.44 83 LYS A O 1
ATOM 642 N N . GLU A 1 84 ? 8.237 -13.453 -11.153 1.00 93.81 84 GLU A N 1
ATOM 643 C CA . GLU A 1 84 ? 7.193 -14.237 -10.506 1.00 93.81 84 GLU A CA 1
ATOM 644 C C . GLU A 1 84 ? 7.810 -15.161 -9.446 1.00 93.81 84 GLU A C 1
ATOM 646 O O . GLU A 1 84 ? 8.773 -15.891 -9.704 1.00 93.81 84 GLU A O 1
ATOM 651 N N . VAL A 1 85 ? 7.289 -15.076 -8.227 1.00 89.19 85 VAL A N 1
ATOM 652 C CA . VAL A 1 85 ? 7.698 -15.871 -7.074 1.00 89.19 85 VAL A CA 1
ATOM 653 C C . VAL A 1 85 ? 6.481 -16.637 -6.590 1.00 89.19 85 VAL A C 1
ATOM 655 O O . VAL A 1 85 ? 5.476 -16.037 -6.207 1.00 89.19 85 VAL A O 1
ATOM 658 N N . THR A 1 86 ? 6.586 -17.959 -6.608 1.00 87.56 86 THR A N 1
ATOM 659 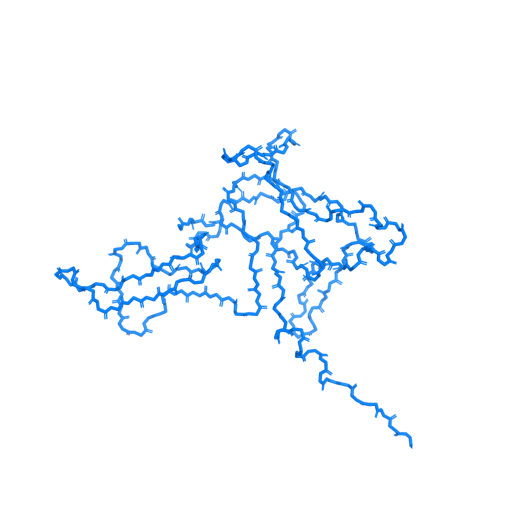C CA . THR A 1 86 ? 5.569 -18.854 -6.065 1.00 87.56 86 THR A CA 1
ATOM 660 C C . THR A 1 86 ? 5.954 -19.222 -4.646 1.00 87.56 86 THR A C 1
ATOM 662 O O . THR A 1 86 ? 7.036 -19.758 -4.416 1.00 87.56 86 THR A O 1
ATOM 665 N N . ASP A 1 87 ? 5.075 -18.924 -3.698 1.00 81.19 87 ASP A N 1
ATOM 666 C CA . ASP A 1 87 ? 5.211 -19.391 -2.325 1.00 81.19 87 ASP A CA 1
ATOM 667 C C . ASP A 1 87 ? 4.942 -20.905 -2.293 1.00 81.19 87 ASP A C 1
ATOM 669 O O . ASP A 1 87 ? 3.853 -21.357 -2.640 1.00 81.19 87 ASP A O 1
ATOM 673 N N . GLU A 1 88 ? 5.941 -21.706 -1.918 1.00 78.69 88 GLU A N 1
ATOM 674 C CA . GLU A 1 88 ? 5.851 -23.175 -1.961 1.00 78.69 88 GLU A CA 1
ATOM 675 C C . GLU A 1 88 ? 4.841 -23.753 -0.958 1.00 78.69 88 GLU A C 1
ATOM 677 O O . GLU A 1 88 ? 4.307 -24.840 -1.178 1.00 78.69 88 GLU A O 1
ATOM 682 N N . ALA A 1 89 ? 4.560 -23.042 0.138 1.00 78.44 89 ALA A N 1
ATOM 683 C CA . ALA A 1 89 ? 3.643 -23.510 1.174 1.00 78.44 89 ALA A CA 1
ATOM 684 C C . ALA A 1 89 ? 2.176 -23.317 0.769 1.00 78.44 89 ALA A C 1
ATOM 686 O O . ALA A 1 89 ? 1.322 -24.138 1.105 1.00 78.44 89 ALA A O 1
ATOM 687 N N . THR A 1 90 ? 1.879 -22.228 0.062 1.00 79.38 90 THR A N 1
ATOM 688 C CA . THR A 1 90 ? 0.516 -21.849 -0.338 1.00 79.38 90 THR A CA 1
ATOM 689 C C . THR A 1 90 ? 0.222 -22.111 -1.815 1.00 79.38 90 THR A C 1
ATOM 691 O O . THR A 1 90 ? -0.945 -22.169 -2.199 1.00 79.38 90 THR A O 1
ATOM 694 N N . GLY A 1 91 ? 1.255 -22.262 -2.647 1.00 84.50 91 GLY A N 1
ATOM 695 C CA . GLY A 1 91 ? 1.156 -22.365 -4.103 1.00 84.50 91 GLY A CA 1
ATOM 696 C C . GLY A 1 91 ? 0.788 -21.052 -4.800 1.00 84.50 91 GLY A C 1
ATOM 697 O O . GLY A 1 91 ? 0.521 -21.058 -6.000 1.00 84.50 91 GLY A O 1
ATOM 698 N N . ILE A 1 92 ? 0.736 -19.932 -4.074 1.00 84.25 92 ILE A N 1
ATOM 699 C CA . ILE A 1 92 ? 0.323 -18.638 -4.620 1.00 84.25 92 ILE A CA 1
ATOM 700 C C . ILE A 1 92 ? 1.517 -17.980 -5.311 1.00 84.25 92 ILE A C 1
ATOM 702 O O . ILE A 1 92 ? 2.555 -17.739 -4.690 1.00 84.25 92 ILE A O 1
ATOM 706 N N . SER A 1 93 ? 1.355 -17.658 -6.592 1.00 88.81 93 SER A N 1
ATOM 707 C CA . SER A 1 93 ? 2.322 -16.873 -7.359 1.00 88.81 93 SER A CA 1
ATOM 708 C C . SER A 1 93 ? 2.077 -15.379 -7.176 1.00 88.81 93 SER A C 1
ATOM 710 O O . SER A 1 93 ? 0.941 -14.906 -7.161 1.00 88.81 93 SER A O 1
ATOM 712 N N . SER A 1 94 ? 3.160 -14.628 -7.015 1.00 91.25 94 SER A N 1
ATOM 713 C CA . SER A 1 94 ? 3.143 -13.178 -6.851 1.00 91.25 94 SER A CA 1
ATOM 714 C C . SER A 1 94 ? 4.266 -12.541 -7.659 1.00 91.25 94 SER A C 1
ATOM 716 O O . SER A 1 94 ? 5.339 -13.120 -7.829 1.00 91.25 94 SER A O 1
ATOM 718 N N . LYS A 1 95 ? 4.027 -11.339 -8.181 1.00 96.00 95 LYS A N 1
ATOM 719 C CA . LYS A 1 95 ? 5.042 -10.576 -8.909 1.00 96.00 95 LYS A CA 1
ATOM 720 C C . LYS A 1 95 ? 5.846 -9.742 -7.915 1.00 96.00 95 LYS A C 1
ATOM 722 O O . LYS A 1 95 ? 5.281 -8.913 -7.207 1.00 96.00 95 LYS A O 1
ATOM 727 N N . THR A 1 96 ? 7.158 -9.929 -7.894 1.00 96.88 96 THR A N 1
ATOM 728 C CA . THR A 1 96 ? 8.077 -9.256 -6.971 1.00 96.88 96 THR A CA 1
ATOM 729 C C . THR A 1 96 ? 9.118 -8.463 -7.741 1.00 96.88 96 THR A C 1
ATOM 731 O O . THR A 1 96 ? 9.695 -8.945 -8.720 1.00 96.88 96 THR A O 1
ATOM 734 N N . VAL A 1 97 ? 9.373 -7.234 -7.297 1.00 97.44 97 VAL A N 1
ATOM 735 C CA . VAL A 1 97 ? 10.427 -6.387 -7.854 1.00 97.44 97 VAL A CA 1
ATOM 736 C C . VAL A 1 97 ? 11.789 -6.958 -7.475 1.00 97.44 97 VAL A C 1
ATOM 738 O O . VAL A 1 97 ? 12.095 -7.122 -6.298 1.00 97.44 97 VAL A O 1
ATOM 741 N N . VAL A 1 98 ? 12.623 -7.238 -8.470 1.00 96.06 98 VAL A N 1
ATOM 742 C CA . VAL A 1 98 ? 13.991 -7.751 -8.278 1.00 96.06 98 VAL A CA 1
ATOM 743 C C . VAL A 1 98 ? 15.014 -6.651 -8.508 1.00 96.06 98 VAL A C 1
ATOM 745 O O . VAL A 1 98 ? 14.677 -5.616 -9.077 1.00 96.06 98 VAL A O 1
ATOM 748 N N . ASP A 1 99 ? 16.264 -6.852 -8.086 1.00 95.12 99 ASP A N 1
ATOM 749 C CA . ASP A 1 99 ? 17.313 -5.856 -8.313 1.00 95.12 99 ASP A CA 1
ATOM 750 C C . ASP A 1 99 ? 17.616 -5.674 -9.806 1.00 95.12 99 ASP A C 1
ATOM 752 O O . ASP A 1 99 ? 18.409 -6.382 -10.427 1.00 95.12 99 ASP A O 1
ATOM 756 N N . TRP A 1 100 ? 16.975 -4.661 -10.373 1.00 94.56 100 TRP A N 1
ATOM 757 C CA . TRP A 1 100 ? 17.088 -4.290 -11.770 1.00 94.56 100 TRP A CA 1
ATOM 758 C C . TRP A 1 100 ? 18.439 -3.667 -12.109 1.00 94.56 100 TRP A C 1
ATOM 760 O O . TRP A 1 100 ? 18.836 -3.678 -13.270 1.00 94.56 100 TRP A O 1
ATOM 770 N N . ARG A 1 101 ? 19.167 -3.123 -11.123 1.00 93.38 101 ARG A N 1
ATOM 771 C CA . ARG A 1 101 ? 20.458 -2.460 -11.366 1.00 93.38 101 ARG A CA 1
ATOM 772 C C . ARG A 1 101 ? 21.554 -3.465 -11.693 1.00 93.38 101 ARG A C 1
ATOM 774 O O . ARG A 1 101 ? 22.483 -3.123 -12.417 1.00 93.38 101 ARG A O 1
ATOM 781 N N . ALA A 1 102 ? 21.420 -4.694 -11.196 1.00 91.19 102 ALA A N 1
ATOM 782 C CA . ALA A 1 102 ? 22.308 -5.803 -11.522 1.00 91.19 102 ALA A CA 1
ATOM 783 C C . ALA A 1 102 ? 22.130 -6.304 -12.969 1.00 91.19 102 ALA A C 1
ATOM 785 O O . ALA A 1 102 ? 23.009 -6.978 -13.503 1.00 91.19 102 ALA A O 1
ATOM 786 N N . ASN A 1 103 ? 21.012 -5.972 -13.623 1.00 92.00 103 ASN A N 1
ATOM 787 C CA . ASN A 1 103 ? 20.761 -6.323 -15.014 1.00 92.00 103 ASN A CA 1
ATOM 788 C C . ASN A 1 103 ? 21.206 -5.171 -15.942 1.00 92.00 103 ASN A C 1
ATOM 790 O O . ASN A 1 103 ? 20.707 -4.055 -15.786 1.00 92.00 103 ASN A O 1
ATOM 794 N N . PRO A 1 104 ? 22.064 -5.403 -16.959 1.00 93.06 104 PRO A N 1
ATOM 795 C CA . PRO A 1 104 ? 22.476 -4.358 -17.906 1.00 93.06 104 PRO A CA 1
ATOM 796 C C . PRO A 1 104 ? 21.315 -3.680 -18.646 1.00 93.06 104 PRO A C 1
ATOM 798 O O . PRO A 1 104 ? 21.421 -2.526 -19.046 1.00 93.06 104 PRO A O 1
ATOM 801 N N . ARG A 1 105 ? 20.183 -4.378 -18.822 1.00 92.44 105 ARG A N 1
ATOM 802 C CA . ARG A 1 105 ? 18.960 -3.815 -19.425 1.00 92.44 105 ARG A CA 1
ATOM 803 C C . ARG A 1 105 ? 18.131 -2.991 -18.438 1.00 92.44 105 ARG A C 1
ATOM 805 O O . ARG A 1 105 ? 17.148 -2.376 -18.839 1.00 92.44 105 ARG A O 1
ATOM 812 N N . GLY A 1 106 ? 18.480 -3.034 -17.156 1.00 91.69 106 GLY A N 1
ATOM 813 C CA . GLY A 1 106 ? 17.714 -2.448 -16.071 1.00 91.69 106 GLY A CA 1
ATOM 814 C C . GLY A 1 106 ? 18.288 -1.149 -15.513 1.00 91.69 106 GLY A C 1
ATOM 815 O O . GLY A 1 106 ? 17.567 -0.453 -14.814 1.00 91.69 106 GLY A O 1
ATOM 816 N N . THR A 1 107 ? 19.529 -0.766 -15.823 1.00 90.38 107 THR A N 1
ATOM 817 C CA . THR A 1 107 ? 20.245 0.347 -15.159 1.00 90.38 107 THR A CA 1
ATOM 818 C C . THR A 1 107 ? 19.464 1.673 -15.115 1.00 90.38 107 THR A C 1
ATOM 820 O O . THR A 1 107 ? 19.462 2.366 -14.091 1.00 90.38 107 THR A O 1
ATOM 823 N N . ASP A 1 108 ? 18.719 1.992 -16.175 1.00 93.25 108 ASP A N 1
ATOM 824 C CA . ASP A 1 108 ? 17.924 3.223 -16.271 1.00 93.25 108 ASP A CA 1
ATOM 825 C C . ASP A 1 108 ? 16.475 3.076 -15.789 1.00 93.25 108 ASP A C 1
ATOM 827 O O . ASP A 1 108 ? 15.743 4.063 -15.690 1.00 93.25 108 ASP A O 1
ATOM 831 N N . LEU A 1 109 ? 16.049 1.864 -15.424 1.00 96.25 109 LEU A N 1
ATOM 832 C CA . LEU A 1 109 ? 14.694 1.629 -14.948 1.00 96.25 109 LEU A CA 1
ATOM 833 C C . LEU A 1 109 ? 14.450 2.335 -13.613 1.00 96.25 109 LEU A C 1
ATOM 835 O O . LEU A 1 109 ? 15.320 2.464 -12.739 1.00 96.25 109 LEU A O 1
ATOM 839 N N . ARG A 1 110 ? 13.213 2.802 -13.466 1.00 96.88 110 ARG A N 1
ATOM 840 C CA . ARG A 1 110 ? 12.659 3.372 -12.239 1.00 96.88 110 ARG A CA 1
ATOM 841 C C . ARG A 1 110 ? 11.324 2.675 -11.972 1.00 96.88 110 ARG A C 1
ATOM 843 O O . ARG A 1 110 ? 10.295 3.243 -12.336 1.00 96.88 110 ARG A O 1
ATOM 850 N N . PRO A 1 111 ? 11.353 1.446 -11.418 1.00 98.06 111 PRO A N 1
ATOM 851 C CA . PRO A 1 111 ? 10.150 0.669 -11.157 1.00 98.06 111 PRO A CA 1
ATOM 852 C C . PRO A 1 111 ? 9.147 1.464 -10.328 1.00 98.06 111 PRO A C 1
ATOM 854 O O . PRO A 1 111 ? 9.478 1.982 -9.257 1.00 98.06 111 PRO A O 1
ATOM 857 N N . ALA A 1 112 ? 7.934 1.596 -10.845 1.00 98.38 112 ALA A N 1
ATOM 858 C CA . ALA A 1 112 ? 6.861 2.334 -10.208 1.00 98.38 112 ALA A CA 1
ATOM 859 C C . ALA A 1 112 ? 5.494 1.837 -10.681 1.00 98.38 112 ALA A C 1
ATOM 861 O O . ALA A 1 112 ? 5.363 1.269 -11.765 1.00 98.38 112 ALA A O 1
ATOM 862 N N . ILE A 1 113 ? 4.476 2.126 -9.880 1.00 98.56 113 ILE A N 1
ATOM 863 C CA . ILE A 1 113 ? 3.076 2.098 -10.298 1.00 98.56 113 ILE A CA 1
ATOM 864 C C . ILE A 1 113 ? 2.603 3.544 -10.389 1.00 98.56 113 ILE A C 1
ATOM 866 O O . ILE A 1 113 ? 2.729 4.287 -9.418 1.00 98.56 113 ILE A O 1
ATOM 870 N N . SER A 1 114 ? 2.062 3.959 -11.528 1.00 98.19 114 SER A N 1
ATOM 871 C CA . SER A 1 114 ? 1.320 5.210 -11.652 1.00 98.19 114 SER A CA 1
ATOM 872 C C . SER A 1 114 ? -0.168 4.946 -11.831 1.00 98.19 114 SER A C 1
ATOM 874 O O . SER A 1 114 ? -0.579 3.868 -12.255 1.00 98.19 114 SER A O 1
ATOM 876 N N . LEU A 1 115 ? -0.991 5.920 -11.454 1.00 98.44 115 LEU A N 1
ATOM 877 C CA . LEU A 1 115 ? -2.431 5.871 -11.669 1.00 98.44 115 LEU A CA 1
ATOM 878 C C . LEU A 1 115 ? -2.823 6.823 -12.779 1.00 98.44 115 LEU A C 1
ATOM 880 O O . LEU A 1 115 ? -2.366 7.965 -12.819 1.00 98.44 115 LEU A O 1
ATOM 884 N N . THR A 1 116 ? -3.689 6.350 -13.662 1.00 98.12 116 THR A N 1
ATOM 885 C CA . THR A 1 116 ? -4.114 7.072 -14.857 1.00 98.12 116 THR A CA 1
ATOM 886 C C . THR A 1 116 ? -5.623 7.258 -14.896 1.00 98.12 116 THR A C 1
ATOM 888 O O . THR A 1 116 ? -6.367 6.527 -14.237 1.00 98.12 116 THR A O 1
ATOM 891 N N . ASP A 1 117 ? -6.063 8.282 -15.623 1.00 96.12 117 ASP A N 1
ATOM 892 C CA . ASP A 1 117 ? -7.464 8.449 -15.997 1.00 96.12 117 ASP A CA 1
ATOM 893 C C . ASP A 1 117 ? -7.842 7.536 -17.177 1.00 96.12 117 ASP A C 1
ATOM 895 O O . ASP A 1 117 ? -6.994 6.874 -17.779 1.00 96.12 117 ASP A O 1
ATOM 899 N N . ASP A 1 118 ? -9.119 7.545 -17.560 1.00 92.19 118 ASP A N 1
ATOM 900 C CA . ASP A 1 118 ? -9.634 6.747 -18.685 1.00 92.19 118 ASP A CA 1
ATOM 901 C C . ASP A 1 118 ? -9.017 7.129 -20.046 1.00 92.19 118 ASP A C 1
ATOM 903 O O . ASP A 1 118 ? -9.177 6.413 -21.034 1.00 92.19 118 ASP A O 1
ATOM 907 N N . LYS A 1 119 ? -8.313 8.265 -20.125 1.00 93.00 119 LYS A N 1
ATOM 908 C CA . LYS A 1 119 ? -7.596 8.732 -21.321 1.00 93.00 119 LYS A CA 1
ATOM 909 C C . LYS A 1 119 ? -6.116 8.345 -21.285 1.00 93.00 119 LYS A C 1
ATOM 911 O O . LYS A 1 119 ? -5.373 8.680 -22.207 1.00 93.00 119 LYS A O 1
ATOM 916 N N . GLY A 1 120 ? -5.678 7.652 -20.234 1.00 91.75 120 GLY A N 1
ATOM 917 C CA . GLY A 1 120 ? -4.305 7.222 -20.035 1.00 91.75 120 GLY A CA 1
ATOM 918 C C . GLY A 1 120 ? -3.358 8.332 -19.570 1.00 91.75 120 GLY A C 1
ATOM 919 O O . GLY A 1 120 ? -2.141 8.126 -19.620 1.00 91.75 120 GLY A O 1
ATOM 920 N N . ALA A 1 121 ? -3.863 9.486 -19.130 1.00 95.81 121 ALA A N 1
ATOM 921 C CA . ALA A 1 121 ? -3.044 10.537 -18.538 1.00 95.81 121 ALA A CA 1
ATOM 922 C C . ALA A 1 121 ? -2.805 10.248 -17.052 1.00 95.81 121 ALA A C 1
ATOM 924 O O . ALA A 1 121 ? -3.724 9.864 -16.330 1.00 95.81 121 ALA A O 1
ATOM 925 N N . THR A 1 122 ? -1.571 10.441 -16.580 1.00 96.50 122 THR A N 1
ATOM 926 C CA . THR A 1 122 ? -1.230 10.228 -15.169 1.00 96.50 122 THR A CA 1
ATOM 927 C C . THR A 1 122 ? -1.977 11.223 -14.285 1.00 96.50 122 THR A C 1
ATOM 929 O O . THR A 1 122 ? -1.898 12.440 -14.475 1.00 96.50 122 THR A O 1
ATOM 932 N N . LEU A 1 123 ? -2.700 10.693 -13.302 1.00 97.06 123 LEU A N 1
ATOM 933 C CA . LEU A 1 123 ? -3.411 11.469 -12.299 1.00 97.06 123 LEU A CA 1
ATOM 934 C C . LEU A 1 123 ? -2.421 12.248 -11.437 1.00 97.06 123 LEU A C 1
ATOM 936 O O . LEU A 1 123 ? -1.260 11.875 -11.291 1.00 97.06 123 LEU A O 1
ATOM 940 N N . LYS A 1 124 ? -2.899 13.326 -10.818 1.00 95.88 124 LYS A N 1
ATOM 941 C CA . LYS A 1 124 ? -2.118 14.116 -9.866 1.00 95.88 124 LYS A CA 1
ATOM 942 C C . LYS A 1 124 ? -2.768 14.100 -8.489 1.00 95.88 124 LYS A C 1
ATOM 944 O O . LYS A 1 124 ? -3.994 14.152 -8.356 1.00 95.88 124 LYS A O 1
ATOM 949 N N . PHE A 1 125 ? -1.940 14.064 -7.455 1.00 92.25 125 PHE A N 1
ATOM 950 C CA . PHE A 1 125 ? -2.367 14.302 -6.083 1.00 92.25 125 PHE A CA 1
ATOM 951 C C . PHE A 1 125 ? -2.758 15.770 -5.874 1.00 92.25 125 PHE A C 1
ATOM 953 O O . PHE A 1 125 ? -2.484 16.643 -6.702 1.00 92.25 125 PHE A O 1
ATOM 960 N N . ALA A 1 126 ? -3.363 16.068 -4.722 1.00 89.38 126 ALA A N 1
ATOM 961 C CA . ALA A 1 126 ? -3.738 17.435 -4.350 1.00 89.38 126 ALA A CA 1
ATOM 962 C C . ALA A 1 126 ? -2.533 18.398 -4.321 1.00 89.38 126 ALA A C 1
ATOM 964 O O . ALA A 1 126 ? -2.669 19.581 -4.625 1.00 89.38 126 ALA A O 1
ATOM 965 N N . ASN A 1 127 ? -1.337 17.882 -4.027 1.00 91.75 127 ASN A N 1
ATOM 966 C CA . ASN A 1 127 ? -0.080 18.633 -4.042 1.00 91.75 127 ASN A CA 1
ATOM 967 C C . ASN A 1 127 ? 0.528 18.813 -5.456 1.00 91.75 127 ASN A C 1
ATOM 969 O O . ASN A 1 127 ? 1.655 19.290 -5.574 1.00 91.75 127 ASN A O 1
ATOM 973 N N . LYS A 1 128 ? -0.204 18.441 -6.519 1.00 92.38 128 LYS A N 1
ATOM 974 C CA . LYS A 1 128 ? 0.182 18.509 -7.944 1.00 92.38 128 LYS A CA 1
ATOM 975 C C . LYS A 1 128 ? 1.298 17.552 -8.387 1.00 92.38 128 LYS A C 1
ATOM 977 O O . LYS A 1 128 ? 1.678 17.588 -9.563 1.00 92.38 128 LYS A O 1
ATOM 982 N N . GLN A 1 129 ? 1.798 16.696 -7.497 1.00 95.12 129 GLN A N 1
ATOM 983 C CA . GLN A 1 129 ? 2.690 15.600 -7.870 1.00 95.12 129 GLN A CA 1
ATOM 984 C C . GLN A 1 129 ? 1.906 14.513 -8.602 1.00 95.12 129 GLN A C 1
ATOM 986 O O . GLN A 1 129 ? 0.705 14.357 -8.383 1.00 95.12 129 GLN A O 1
ATOM 991 N N . ASP A 1 130 ? 2.583 13.774 -9.471 1.00 96.69 130 ASP A N 1
ATOM 992 C CA . ASP A 1 130 ? 1.973 12.647 -10.169 1.00 96.69 130 ASP A CA 1
ATOM 993 C C . ASP A 1 130 ? 1.614 11.545 -9.168 1.00 96.69 130 ASP A C 1
ATOM 995 O O . ASP A 1 130 ? 2.354 11.305 -8.210 1.00 96.69 130 ASP A O 1
ATOM 999 N N . ALA A 1 131 ? 0.485 10.876 -9.400 1.00 97.12 131 ALA A N 1
ATOM 1000 C CA . ALA A 1 131 ? -0.001 9.739 -8.631 1.00 97.12 131 ALA A CA 1
ATOM 1001 C C . ALA A 1 131 ? 0.856 8.503 -8.923 1.00 97.12 131 ALA A C 1
ATOM 1003 O O . ALA A 1 131 ? 0.406 7.540 -9.538 1.00 97.12 131 ALA A O 1
ATOM 1004 N N . ARG A 1 132 ? 2.130 8.594 -8.546 1.00 97.44 132 ARG A N 1
ATOM 1005 C CA . ARG A 1 132 ? 3.203 7.675 -8.893 1.00 97.44 132 ARG A CA 1
ATOM 1006 C C . ARG A 1 132 ? 3.875 7.170 -7.625 1.00 97.44 132 ARG A C 1
ATOM 1008 O O . ARG A 1 132 ? 4.340 7.946 -6.793 1.00 97.44 132 ARG A O 1
ATOM 1015 N N . TYR A 1 133 ? 3.972 5.856 -7.527 1.00 97.75 133 TYR A N 1
ATOM 1016 C CA . TYR A 1 133 ? 4.455 5.112 -6.377 1.00 97.75 133 TYR A CA 1
ATOM 1017 C C . TYR A 1 133 ? 5.698 4.331 -6.790 1.00 97.75 133 TYR A C 1
ATOM 1019 O O . TYR A 1 133 ? 5.599 3.341 -7.511 1.00 97.75 133 TYR A O 1
ATOM 1027 N N . LEU A 1 134 ? 6.877 4.788 -6.364 1.00 97.81 134 LEU A N 1
ATOM 1028 C CA . LEU A 1 134 ? 8.126 4.070 -6.622 1.00 97.81 134 LEU A CA 1
ATOM 1029 C C . LEU A 1 134 ? 8.138 2.743 -5.862 1.00 97.81 134 LEU A C 1
ATOM 1031 O O . LEU A 1 134 ? 7.786 2.697 -4.682 1.00 97.81 134 LEU A O 1
ATOM 1035 N N . LEU A 1 135 ? 8.592 1.687 -6.530 1.00 98.12 135 LEU A N 1
ATOM 1036 C CA . LEU A 1 135 ? 8.695 0.362 -5.941 1.00 98.12 135 LEU A CA 1
ATOM 1037 C C . LEU A 1 135 ? 10.163 0.031 -5.632 1.00 98.12 135 LEU A C 1
ATOM 1039 O O . LEU A 1 135 ? 11.002 0.053 -6.538 1.00 98.12 135 LEU A O 1
ATOM 1043 N N . PRO A 1 136 ? 10.507 -0.255 -4.364 1.00 96.75 136 PRO A N 1
ATOM 1044 C CA . PRO A 1 136 ? 11.831 -0.755 -4.023 1.00 96.75 136 PRO A CA 1
ATOM 1045 C C . PRO A 1 136 ? 12.002 -2.215 -4.462 1.00 96.75 136 PRO A C 1
ATOM 1047 O O . PRO A 1 136 ? 11.038 -2.902 -4.793 1.00 96.75 136 PRO A O 1
ATOM 1050 N N . VAL A 1 137 ? 13.246 -2.695 -4.411 1.00 95.31 137 VAL A N 1
ATOM 1051 C CA . VAL A 1 137 ? 13.542 -4.132 -4.501 1.00 95.31 137 VAL A CA 1
ATOM 1052 C C . VAL A 1 137 ? 12.788 -4.869 -3.389 1.00 95.31 137 VAL A C 1
ATOM 1054 O O . VAL A 1 137 ? 12.607 -4.329 -2.295 1.00 95.31 137 VAL A O 1
ATOM 1057 N N . ASP A 1 138 ? 12.333 -6.079 -3.694 1.00 94.75 138 ASP A N 1
ATOM 1058 C CA . ASP A 1 138 ? 11.494 -6.950 -2.866 1.00 94.75 138 ASP A CA 1
ATOM 1059 C C . ASP A 1 138 ? 10.042 -6.481 -2.691 1.00 94.75 138 ASP A C 1
ATOM 1061 O O . ASP A 1 138 ? 9.279 -7.126 -1.975 1.00 94.75 138 ASP A O 1
ATOM 1065 N N . ALA A 1 139 ? 9.616 -5.390 -3.337 1.00 97.31 139 ALA A N 1
ATOM 1066 C CA . ALA A 1 139 ? 8.205 -5.016 -3.336 1.00 97.31 139 ALA A CA 1
ATOM 1067 C C . ALA A 1 139 ? 7.367 -6.084 -4.055 1.00 97.31 139 ALA A C 1
ATOM 1069 O O . ALA A 1 139 ? 7.601 -6.384 -5.225 1.00 97.31 139 ALA A O 1
ATOM 1070 N N . ILE A 1 140 ? 6.371 -6.623 -3.356 1.00 96.50 140 ILE A N 1
ATOM 1071 C CA . ILE A 1 140 ? 5.432 -7.628 -3.856 1.00 96.50 140 ILE A CA 1
ATOM 1072 C C . ILE A 1 140 ? 4.191 -6.900 -4.366 1.00 96.50 140 ILE A C 1
ATOM 1074 O O . ILE A 1 140 ? 3.487 -6.239 -3.596 1.00 96.50 140 ILE A O 1
ATOM 1078 N N . LEU A 1 141 ? 3.921 -6.996 -5.661 1.00 97.50 141 LEU A N 1
ATOM 1079 C CA . LEU A 1 141 ? 2.780 -6.349 -6.298 1.00 97.50 141 LEU A CA 1
ATOM 1080 C C . LEU A 1 141 ? 1.478 -6.985 -5.802 1.00 97.50 141 LEU A C 1
ATOM 1082 O O . LEU A 1 141 ? 1.379 -8.192 -5.601 1.00 97.50 141 LEU A O 1
ATOM 1086 N N . SER A 1 142 ? 0.480 -6.140 -5.560 1.00 96.38 142 SER A N 1
ATOM 1087 C CA . SER A 1 142 ? -0.860 -6.537 -5.100 1.00 96.38 142 SER A CA 1
ATOM 1088 C C . SER A 1 142 ? -1.949 -6.224 -6.126 1.00 96.38 142 SER A C 1
ATOM 1090 O O . SER A 1 142 ? -3.127 -6.431 -5.848 1.00 96.38 142 SER A O 1
ATOM 1092 N N . VAL A 1 143 ? -1.540 -5.703 -7.282 1.00 97.00 143 VAL A N 1
ATOM 1093 C CA . VAL A 1 143 ? -2.393 -5.283 -8.389 1.00 97.00 143 VAL A CA 1
ATOM 1094 C C . VAL A 1 143 ? -1.771 -5.702 -9.715 1.00 97.00 143 VAL A C 1
ATOM 1096 O O . VAL A 1 143 ? -0.557 -5.901 -9.799 1.00 97.00 143 VAL A O 1
ATOM 1099 N N . GLU A 1 144 ? -2.602 -5.776 -10.746 1.00 96.62 144 GLU A N 1
ATOM 1100 C CA . GLU A 1 144 ? -2.201 -6.054 -12.126 1.00 96.62 144 GLU A CA 1
ATOM 1101 C C . GLU A 1 144 ? -2.203 -4.788 -12.999 1.00 96.62 144 GLU A C 1
ATOM 1103 O O . GLU A 1 144 ? -2.857 -3.790 -12.685 1.00 96.62 144 GLU A O 1
ATOM 1108 N N . GLU A 1 145 ? -1.487 -4.840 -14.126 1.00 97.06 145 GLU A N 1
ATOM 1109 C CA . GLU A 1 145 ? -1.516 -3.778 -15.140 1.00 97.06 145 GLU A CA 1
ATOM 1110 C C . GLU A 1 145 ? -2.948 -3.543 -15.637 1.00 97.06 145 GLU A C 1
ATOM 1112 O O . GLU A 1 145 ? -3.663 -4.486 -15.979 1.00 97.06 145 GLU A O 1
ATOM 1117 N N . GLY A 1 146 ? -3.378 -2.281 -15.686 1.00 97.25 146 GLY A N 1
ATOM 1118 C CA . GLY A 1 146 ? -4.725 -1.906 -16.117 1.00 97.25 146 GLY A CA 1
ATOM 1119 C C . GLY A 1 146 ? -5.825 -2.151 -15.077 1.00 97.25 146 GLY A C 1
ATOM 1120 O O . GLY A 1 146 ? -6.990 -1.849 -15.342 1.00 97.25 146 GLY A O 1
ATOM 1121 N N . GLN A 1 147 ? -5.498 -2.664 -13.886 1.00 97.69 147 GLN A N 1
ATOM 1122 C CA . GLN A 1 147 ? -6.481 -2.849 -12.821 1.00 97.69 147 GLN A CA 1
ATOM 1123 C C . GLN A 1 147 ? -7.040 -1.499 -12.345 1.00 97.69 147 GLN A C 1
ATOM 1125 O O . GLN A 1 147 ? -6.294 -0.550 -12.095 1.00 97.69 147 GLN A O 1
ATOM 1130 N N . GLN A 1 148 ? -8.362 -1.417 -12.175 1.00 97.50 148 GLN A N 1
ATOM 1131 C CA . GLN A 1 148 ? -8.991 -0.284 -11.497 1.00 97.50 148 GLN A CA 1
ATOM 1132 C C . GLN A 1 148 ? -8.795 -0.390 -9.986 1.00 97.50 148 GLN A C 1
ATOM 1134 O O . GLN A 1 148 ? -9.051 -1.436 -9.389 1.00 97.50 148 GLN A O 1
ATOM 1139 N N . VAL A 1 149 ? -8.392 0.719 -9.375 1.00 97.81 149 VAL A N 1
ATOM 1140 C CA . VAL A 1 149 ? -8.201 0.846 -7.928 1.00 97.81 149 VAL A CA 1
ATOM 1141 C C . VAL A 1 149 ? -8.952 2.057 -7.384 1.00 97.81 149 VAL A C 1
ATOM 1143 O O . VAL A 1 149 ? -9.289 2.989 -8.120 1.00 97.81 149 VAL A O 1
ATOM 1146 N N . ARG A 1 150 ? -9.216 2.046 -6.080 1.00 96.75 150 ARG A N 1
ATOM 1147 C CA . ARG A 1 150 ? -9.843 3.114 -5.290 1.00 96.75 150 ARG A CA 1
ATOM 1148 C C . ARG A 1 150 ? -8.936 3.553 -4.154 1.00 96.75 150 ARG A C 1
ATOM 1150 O O . ARG A 1 150 ? -7.991 2.848 -3.810 1.00 96.75 150 ARG A O 1
ATOM 1157 N N . GLU A 1 151 ? -9.242 4.698 -3.544 1.00 95.56 151 GLU A N 1
ATOM 1158 C CA . GLU A 1 151 ? -8.520 5.139 -2.351 1.00 95.56 151 GLU A CA 1
ATOM 1159 C C . GLU A 1 151 ? -8.475 4.037 -1.281 1.00 95.56 151 GLU A C 1
ATOM 1161 O O . GLU A 1 151 ? -9.486 3.433 -0.935 1.00 95.56 151 GLU A O 1
ATOM 1166 N N . GLY A 1 152 ? -7.288 3.788 -0.732 1.00 96.00 152 GLY A N 1
ATOM 1167 C CA . GLY A 1 152 ? -7.055 2.750 0.269 1.00 96.00 152 GLY A CA 1
ATOM 1168 C C . GLY A 1 152 ? -6.717 1.372 -0.290 1.00 96.00 152 GLY A C 1
ATOM 1169 O O . GLY A 1 152 ? -6.312 0.516 0.494 1.00 96.00 152 GLY A O 1
ATOM 1170 N N . ASP A 1 153 ? -6.804 1.144 -1.602 1.00 97.75 153 ASP A N 1
ATOM 1171 C CA . ASP A 1 153 ? -6.315 -0.110 -2.175 1.00 97.75 153 ASP A CA 1
ATOM 1172 C C . ASP A 1 153 ? -4.796 -0.240 -1.997 1.00 97.75 153 ASP A C 1
ATOM 1174 O O . ASP A 1 153 ? -4.037 0.731 -2.097 1.00 97.75 153 ASP A O 1
ATOM 1178 N N . ILE A 1 154 ? -4.350 -1.468 -1.731 1.00 97.19 154 ILE A N 1
ATOM 1179 C CA . ILE A 1 154 ? -2.933 -1.813 -1.612 1.00 97.19 154 ILE A CA 1
ATOM 1180 C C . ILE A 1 154 ? -2.391 -2.070 -3.019 1.00 97.19 154 ILE A C 1
ATOM 1182 O O . ILE A 1 154 ? -2.813 -3.017 -3.673 1.00 97.19 154 ILE A O 1
ATOM 1186 N N . LEU A 1 155 ? -1.429 -1.261 -3.459 1.00 98.12 155 LEU A N 1
ATOM 1187 C CA . LEU A 1 155 ? -0.735 -1.421 -4.740 1.00 98.12 155 LEU A CA 1
ATOM 1188 C C . LEU A 1 155 ? 0.389 -2.456 -4.647 1.00 98.12 155 LEU A C 1
ATOM 1190 O O . LEU A 1 155 ? 0.593 -3.267 -5.547 1.00 98.12 155 LEU A O 1
ATOM 1194 N N . ALA A 1 156 ? 1.130 -2.433 -3.543 1.00 97.88 156 ALA A N 1
ATOM 1195 C CA . ALA A 1 156 ? 2.225 -3.357 -3.287 1.00 97.88 156 ALA A CA 1
ATOM 1196 C C . ALA A 1 156 ? 2.488 -3.493 -1.783 1.00 97.88 156 ALA A C 1
ATOM 1198 O O . ALA A 1 156 ? 2.017 -2.691 -0.974 1.00 97.88 156 ALA A O 1
ATOM 1199 N N . ARG A 1 157 ? 3.263 -4.507 -1.406 1.00 96.44 157 ARG A N 1
ATOM 1200 C CA . ARG A 1 157 ? 3.686 -4.792 -0.033 1.00 96.44 157 ARG A CA 1
ATOM 1201 C C . ARG A 1 157 ? 5.202 -4.909 0.014 1.00 96.44 157 ARG A C 1
ATOM 1203 O O . ARG A 1 157 ? 5.789 -5.586 -0.819 1.00 96.44 157 ARG A O 1
ATOM 1210 N N . ILE A 1 158 ? 5.836 -4.255 0.979 1.00 95.38 158 ILE A N 1
ATOM 1211 C CA . ILE A 1 158 ? 7.285 -4.324 1.190 1.00 95.38 158 ILE A CA 1
ATOM 1212 C C . ILE A 1 158 ? 7.549 -5.236 2.394 1.00 95.38 158 ILE A C 1
ATOM 1214 O O . ILE A 1 158 ? 7.131 -4.879 3.497 1.00 95.38 158 ILE A O 1
ATOM 1218 N N . PRO A 1 159 ? 8.235 -6.378 2.233 1.00 92.81 159 PRO A N 1
ATOM 1219 C CA . PRO A 1 159 ? 8.620 -7.229 3.354 1.00 92.81 159 PRO A CA 1
ATOM 1220 C C . PRO A 1 159 ? 9.508 -6.488 4.359 1.00 92.81 159 PRO A C 1
ATOM 1222 O O . PRO A 1 159 ? 10.439 -5.772 3.979 1.00 92.81 159 PRO A O 1
ATOM 1225 N N . THR A 1 160 ? 9.251 -6.680 5.651 1.00 88.94 160 THR A N 1
ATOM 1226 C CA . THR A 1 160 ? 10.121 -6.170 6.717 1.00 88.94 160 THR A CA 1
ATOM 1227 C C . THR A 1 160 ? 11.393 -7.014 6.830 1.00 88.94 160 THR A C 1
ATOM 1229 O O . THR A 1 160 ? 11.421 -8.179 6.435 1.00 88.94 160 THR A O 1
ATOM 1232 N N . GLU A 1 161 ? 12.465 -6.459 7.402 1.00 77.62 161 GLU A N 1
ATOM 1233 C CA . GLU A 1 161 ? 13.727 -7.195 7.599 1.00 77.62 161 GLU A CA 1
ATOM 1234 C C . GLU A 1 161 ? 13.528 -8.500 8.386 1.00 77.62 161 GLU A C 1
ATOM 1236 O O . GLU A 1 161 ? 14.102 -9.528 8.039 1.00 77.62 161 GLU A O 1
ATOM 1241 N N . GLY A 1 162 ? 12.641 -8.498 9.387 1.00 65.56 162 GLY A N 1
ATOM 1242 C CA . GLY A 1 162 ? 12.307 -9.697 10.161 1.00 65.56 162 GLY A CA 1
ATOM 1243 C C . GLY A 1 162 ? 11.633 -10.804 9.341 1.00 65.56 162 GLY A C 1
ATOM 1244 O O . GLY A 1 162 ? 11.792 -11.979 9.669 1.00 65.5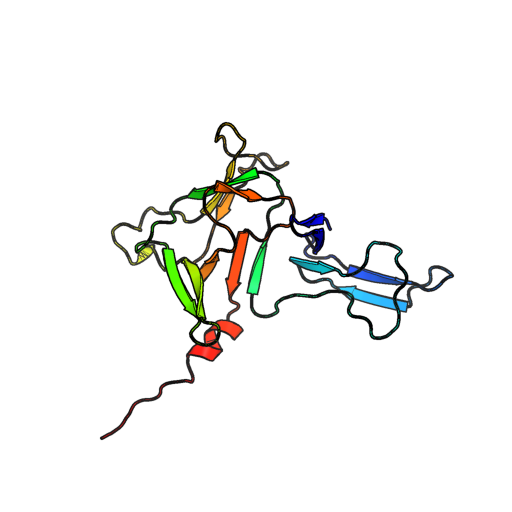6 162 GLY A O 1
ATOM 1245 N N . ALA A 1 163 ? 10.924 -10.453 8.263 1.00 66.94 163 ALA A N 1
ATOM 1246 C CA . ALA A 1 163 ? 10.373 -11.428 7.325 1.00 66.94 163 ALA A CA 1
ATOM 1247 C C . ALA A 1 163 ? 11.479 -12.065 6.466 1.00 66.94 163 ALA A C 1
ATOM 1249 O O . ALA A 1 163 ? 11.454 -13.272 6.242 1.00 66.94 163 ALA A O 1
ATOM 1250 N N . LYS A 1 164 ? 12.490 -11.280 6.062 1.00 62.31 164 LYS A N 1
ATOM 1251 C CA . LYS A 1 164 ? 13.632 -11.751 5.256 1.00 62.31 164 LYS A CA 1
ATOM 1252 C C . LYS A 1 164 ? 14.519 -12.741 6.019 1.00 62.31 164 LYS A C 1
ATOM 1254 O O . LYS A 1 164 ? 14.981 -13.725 5.455 1.00 62.31 164 LYS A O 1
ATOM 1259 N N . THR A 1 165 ? 14.725 -12.524 7.320 1.00 53.50 165 THR A N 1
ATOM 1260 C CA . THR A 1 165 ? 15.620 -13.359 8.147 1.00 53.50 165 THR A CA 1
ATOM 1261 C C . THR A 1 165 ? 15.103 -14.787 8.373 1.00 53.50 165 THR A C 1
ATOM 1263 O O . THR A 1 165 ? 15.898 -15.682 8.661 1.00 53.50 165 THR A O 1
ATOM 1266 N N . ARG A 1 166 ? 13.796 -15.047 8.213 1.00 53.28 166 ARG A N 1
ATOM 1267 C CA . ARG A 1 166 ? 13.231 -16.407 8.330 1.00 53.28 166 ARG A CA 1
ATOM 1268 C C . ARG A 1 166 ? 13.628 -17.341 7.185 1.00 53.28 166 ARG A C 1
ATOM 1270 O O . ARG A 1 166 ? 13.517 -18.548 7.364 1.00 53.28 166 ARG A O 1
ATOM 1277 N N . ASP A 1 167 ? 14.107 -16.802 6.069 1.00 50.47 167 ASP A N 1
ATOM 1278 C CA . ASP A 1 167 ? 14.473 -17.576 4.876 1.00 50.47 167 ASP A CA 1
ATOM 1279 C C . ASP A 1 167 ? 15.960 -18.004 4.862 1.00 50.47 167 ASP A C 1
ATOM 1281 O O . ASP A 1 167 ? 16.410 -18.746 3.997 1.00 50.47 167 ASP A O 1
ATOM 1285 N N . ILE A 1 168 ? 16.759 -17.573 5.852 1.00 51.81 168 ILE A N 1
ATOM 1286 C CA . ILE A 1 168 ? 18.214 -17.828 5.889 1.00 51.81 168 ILE A CA 1
ATOM 1287 C C . ILE A 1 168 ? 18.582 -19.053 6.758 1.00 51.81 168 ILE A C 1
ATOM 1289 O O . ILE A 1 168 ? 19.695 -19.569 6.672 1.00 51.81 168 ILE A O 1
ATOM 1293 N N . THR A 1 169 ? 17.679 -19.568 7.602 1.00 50.12 169 THR A N 1
ATOM 1294 C CA . THR A 1 169 ? 18.000 -20.648 8.566 1.00 50.12 169 THR A CA 1
ATOM 1295 C C . THR A 1 169 ? 17.772 -22.074 8.042 1.00 50.12 169 THR A C 1
ATOM 1297 O O . THR A 1 169 ? 17.925 -23.031 8.800 1.00 50.12 169 THR A O 1
ATOM 1300 N N . GLY A 1 170 ? 17.434 -22.245 6.760 1.00 50.53 170 GLY A N 1
ATOM 1301 C CA . GLY A 1 170 ? 17.006 -23.529 6.188 1.00 50.53 170 GLY A CA 1
ATOM 1302 C C . GLY A 1 170 ? 18.066 -24.384 5.481 1.00 50.53 170 GLY A C 1
ATOM 1303 O O . GLY A 1 170 ? 17.720 -25.452 4.983 1.00 50.53 170 GLY A O 1
ATOM 1304 N N . GLY A 1 171 ? 19.337 -23.975 5.407 1.00 47.50 171 GLY A N 1
ATOM 1305 C CA . GLY A 1 171 ? 20.327 -24.744 4.642 1.00 47.50 171 GLY A CA 1
ATOM 1306 C C . GLY A 1 171 ? 21.779 -24.438 4.979 1.00 47.50 171 GLY A C 1
ATOM 1307 O O . GLY A 1 171 ? 22.429 -23.664 4.286 1.00 47.50 171 GLY A O 1
ATOM 1308 N N . LEU A 1 172 ? 22.305 -25.097 6.014 1.00 41.50 172 LEU A N 1
ATOM 1309 C CA . LEU A 1 172 ? 23.746 -25.211 6.264 1.00 41.50 172 LEU A CA 1
ATOM 1310 C C . LEU A 1 172 ? 24.296 -26.527 5.663 1.00 41.50 172 LEU A C 1
ATOM 1312 O O . LEU A 1 172 ? 23.551 -27.497 5.504 1.00 41.50 172 LEU A O 1
ATOM 1316 N N . PRO A 1 173 ? 25.576 -26.541 5.251 1.00 43.41 173 PRO A N 1
ATOM 1317 C CA . PRO A 1 173 ? 26.103 -27.356 4.157 1.00 43.41 173 PRO A CA 1
ATOM 1318 C C . PRO A 1 173 ? 26.266 -28.832 4.527 1.00 43.41 173 PRO A C 1
ATOM 1320 O O . PRO A 1 173 ? 26.650 -29.178 5.643 1.00 43.41 173 PRO A O 1
ATOM 1323 N N . ARG A 1 174 ? 26.024 -29.718 3.554 1.00 62.22 174 ARG A N 1
ATOM 1324 C CA . ARG A 1 174 ? 26.308 -31.150 3.698 1.00 62.22 174 ARG A CA 1
ATOM 1325 C C . ARG A 1 174 ? 27.816 -31.383 3.573 1.00 62.22 174 ARG A C 1
ATOM 1327 O O . ARG A 1 174 ? 28.396 -31.104 2.529 1.00 62.22 174 ARG A O 1
ATOM 1334 N N . VAL A 1 175 ? 28.419 -31.889 4.645 1.00 43.47 175 VAL A N 1
ATOM 1335 C CA . VAL A 1 175 ? 29.783 -32.435 4.670 1.00 43.47 175 VAL A CA 1
ATOM 1336 C C . VAL A 1 175 ? 29.725 -33.900 4.223 1.00 43.47 175 VAL A C 1
ATOM 1338 O O . VAL A 1 175 ? 28.799 -34.614 4.612 1.00 43.47 175 VAL A O 1
ATOM 1341 N N . ALA A 1 176 ? 30.677 -34.307 3.379 1.00 50.28 176 ALA A N 1
ATOM 1342 C CA . ALA A 1 176 ? 30.967 -35.706 3.056 1.00 50.28 176 ALA A CA 1
ATOM 1343 C C . ALA A 1 176 ? 31.884 -36.324 4.118 1.00 50.28 176 ALA A C 1
ATOM 1345 O O . ALA A 1 176 ? 32.770 -35.587 4.609 1.00 50.28 176 ALA A O 1
#